Protein AF-A0A956GKQ6-F1 (afdb_monomer_lite)

Radius of gyration: 20.3 Å; chains: 1; bounding box: 58×28×64 Å

Foldseek 3Di:
DDDDDDDPDDPPPPVPDPPQKWKKWWFQFPDDQRAIDMDRQVPDDPVCNVVRVVRRVNTGTDDIAIFGNVCVVVLVVLVVVQRVVCRNPDDGPVVVSCVVNVVGGD

Structure (mmCIF, N/CA/C/O backbone):
data_AF-A0A956GKQ6-F1
#
_entry.id   AF-A0A956GKQ6-F1
#
loop_
_atom_site.group_PDB
_atom_site.id
_atom_site.type_symbol
_atom_site.label_atom_id
_atom_site.label_alt_id
_atom_site.label_comp_id
_atom_site.label_asym_id
_atom_site.label_entity_id
_atom_site.label_seq_id
_atom_site.pdbx_PDB_ins_code
_atom_site.Cartn_x
_atom_site.Cartn_y
_atom_site.Cartn_z
_atom_site.occupancy
_atom_site.B_iso_or_equiv
_atom_site.auth_seq_id
_atom_site.auth_comp_id
_atom_site.auth_asym_id
_atom_site.auth_atom_id
_atom_site.pdbx_PDB_model_num
ATOM 1 N N . MET A 1 1 ? -42.273 4.518 48.006 1.00 42.09 1 MET A N 1
ATOM 2 C CA . MET A 1 1 ? -41.106 3.612 48.033 1.00 42.09 1 MET A CA 1
ATOM 3 C C . MET A 1 1 ? -40.439 3.670 46.673 1.00 42.09 1 MET A C 1
ATOM 5 O O . MET A 1 1 ? -41.138 3.733 45.672 1.00 42.09 1 MET A O 1
ATOM 9 N N . ALA A 1 2 ? -39.115 3.784 46.691 1.00 41.06 2 ALA A N 1
ATOM 10 C CA . ALA A 1 2 ? -38.229 3.982 45.551 1.00 41.06 2 ALA A CA 1
A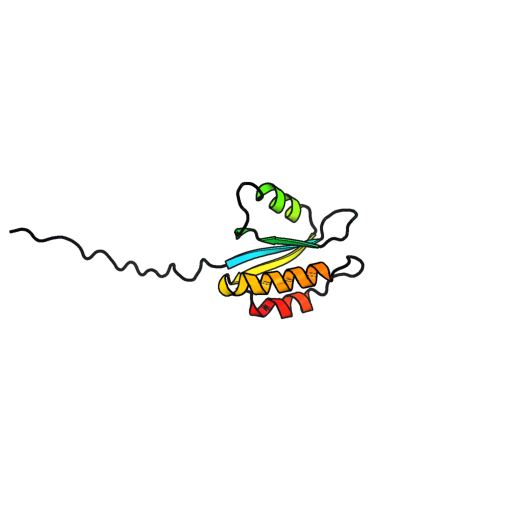TOM 11 C C . AL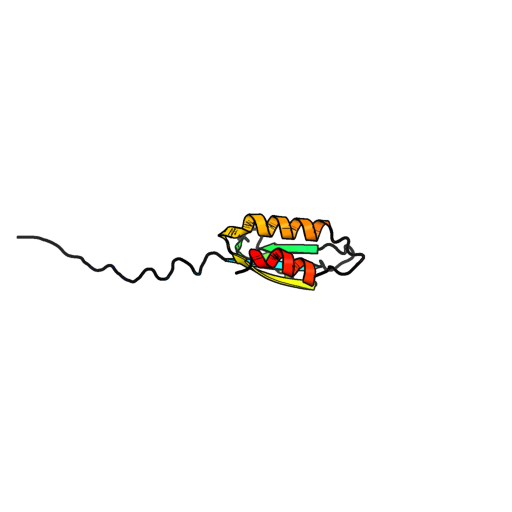A A 1 2 ? -38.119 2.739 44.650 1.00 41.06 2 ALA A C 1
ATOM 13 O O . ALA A 1 2 ? -38.361 1.628 45.112 1.00 41.06 2 ALA A O 1
ATOM 14 N N . GLY A 1 3 ? -37.672 2.940 43.407 1.00 36.47 3 GLY A N 1
ATOM 15 C CA . GLY A 1 3 ? -37.246 1.870 42.497 1.00 36.47 3 GLY A CA 1
ATOM 16 C C . GLY A 1 3 ? -37.635 2.173 41.051 1.00 36.47 3 GLY A C 1
ATOM 17 O O . GLY A 1 3 ? -38.678 1.730 40.601 1.00 36.47 3 GLY A O 1
ATOM 18 N N . ALA A 1 4 ? -36.978 3.117 40.383 1.00 42.78 4 ALA A N 1
ATOM 19 C CA . ALA A 1 4 ? -35.707 2.943 39.671 1.00 42.78 4 ALA A CA 1
ATOM 20 C C . ALA A 1 4 ? -35.937 2.784 38.159 1.00 42.78 4 ALA A C 1
ATOM 22 O O . ALA A 1 4 ? -36.659 1.916 37.679 1.00 42.78 4 ALA A O 1
ATOM 23 N N . HIS A 1 5 ? -35.305 3.712 37.453 1.00 48.62 5 HIS A N 1
ATOM 24 C CA . HIS A 1 5 ? -35.219 3.863 36.017 1.00 48.62 5 HIS A CA 1
ATOM 25 C C . HIS A 1 5 ? -34.637 2.631 35.305 1.00 48.62 5 HIS A C 1
ATOM 27 O O . HIS A 1 5 ? -33.969 1.790 35.904 1.00 48.62 5 HIS A O 1
ATOM 33 N N . THR A 1 6 ? -34.781 2.679 33.978 1.00 47.25 6 THR A N 1
ATOM 34 C CA . THR A 1 6 ? -33.829 2.155 32.988 1.00 47.25 6 THR A CA 1
ATOM 35 C C . THR A 1 6 ? -34.168 0.791 32.402 1.00 47.25 6 THR A C 1
ATOM 37 O O . THR A 1 6 ? -33.805 -0.245 32.945 1.00 47.25 6 THR A O 1
ATOM 40 N N . LYS A 1 7 ? -34.715 0.821 31.180 1.00 45.28 7 LYS A N 1
ATOM 41 C CA . LYS A 1 7 ? -34.196 0.023 30.055 1.00 45.28 7 LYS A CA 1
ATOM 42 C C . LYS A 1 7 ? -34.218 0.850 28.764 1.00 45.28 7 LYS A C 1
ATOM 44 O O . LYS A 1 7 ? -34.907 0.524 27.808 1.00 45.28 7 LYS A O 1
ATOM 49 N N . LEU A 1 8 ? -33.437 1.930 28.748 1.00 52.28 8 LEU A N 1
ATOM 50 C CA . LEU A 1 8 ? -32.773 2.367 27.521 1.00 52.28 8 LEU A CA 1
ATOM 51 C C . LEU A 1 8 ? -31.533 1.483 27.388 1.00 52.28 8 LEU A C 1
ATOM 53 O O . LEU A 1 8 ? -30.565 1.716 28.098 1.00 52.28 8 LEU A O 1
ATOM 57 N N . ASN A 1 9 ? -31.603 0.422 26.586 1.00 49.34 9 ASN A N 1
ATOM 58 C CA . ASN A 1 9 ? -30.473 -0.014 25.765 1.00 49.34 9 ASN A CA 1
ATOM 59 C C . ASN A 1 9 ? -30.903 -1.176 24.876 1.00 49.34 9 ASN A C 1
ATOM 61 O O . ASN A 1 9 ? -31.048 -2.306 25.339 1.00 49.34 9 ASN A O 1
ATOM 65 N N . LYS A 1 10 ? -31.101 -0.861 23.605 1.00 48.25 10 LYS A N 1
ATOM 66 C CA . LYS A 1 10 ? -30.750 -1.673 22.439 1.00 48.25 10 LYS A CA 1
ATOM 67 C C . LYS A 1 10 ? -30.899 -0.721 21.258 1.00 48.25 10 LYS A C 1
ATOM 69 O O . LYS A 1 10 ? -31.837 -0.797 20.482 1.00 48.25 10 LYS A O 1
ATOM 74 N N . LEU A 1 11 ? -30.017 0.277 21.227 1.00 52.88 11 LEU A N 1
ATOM 75 C CA . LEU A 1 11 ? -29.528 0.712 19.932 1.00 52.88 11 LEU A CA 1
ATOM 76 C C . LEU A 1 11 ? -28.656 -0.454 19.498 1.00 52.88 11 LEU A C 1
ATOM 78 O O . LEU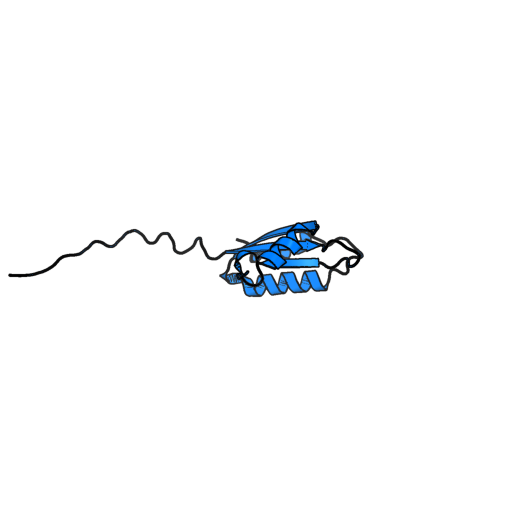 A 1 11 ? -27.651 -0.758 20.144 1.00 52.88 11 LEU A O 1
ATOM 82 N N . ASP A 1 12 ? -29.183 -1.209 18.544 1.00 47.91 12 ASP A N 1
ATOM 83 C CA . ASP A 1 12 ? -28.468 -2.251 17.845 1.00 47.91 12 ASP A CA 1
ATOM 84 C C . ASP A 1 12 ? -27.089 -1.717 17.482 1.00 47.91 12 ASP A C 1
ATOM 86 O O . ASP A 1 12 ? -26.936 -0.770 16.715 1.00 47.91 12 ASP A O 1
ATOM 90 N N . ASN A 1 13 ? -26.078 -2.310 18.108 1.00 51.09 13 ASN A N 1
ATOM 91 C CA . ASN A 1 13 ? -24.680 -2.060 17.821 1.00 51.09 13 ASN A CA 1
ATOM 92 C C . ASN A 1 13 ? -24.344 -2.730 16.480 1.00 51.09 13 ASN A C 1
ATOM 94 O O . ASN A 1 13 ? -23.485 -3.603 16.403 1.00 51.09 13 ASN A O 1
ATOM 98 N N . THR A 1 14 ? -25.035 -2.343 15.408 1.00 47.38 14 THR A N 1
ATOM 99 C CA . THR A 1 14 ? -24.682 -2.666 14.019 1.00 47.38 14 THR A CA 1
ATOM 100 C C . THR A 1 14 ? -23.586 -1.726 13.515 1.00 47.38 14 THR A C 1
ATOM 102 O O . THR A 1 14 ? -23.552 -1.362 12.349 1.00 47.38 14 THR A O 1
ATOM 105 N N . GLU A 1 15 ? -22.679 -1.332 14.407 1.00 50.69 15 GLU A N 1
ATOM 106 C CA . GLU A 1 15 ? -21.496 -0.517 14.127 1.00 50.69 15 GLU A CA 1
ATOM 107 C C . GLU A 1 15 ? -20.224 -1.264 14.582 1.00 50.69 15 GLU A C 1
ATOM 109 O O . GLU A 1 15 ? -19.247 -0.679 15.030 1.00 50.69 15 GLU A O 1
ATO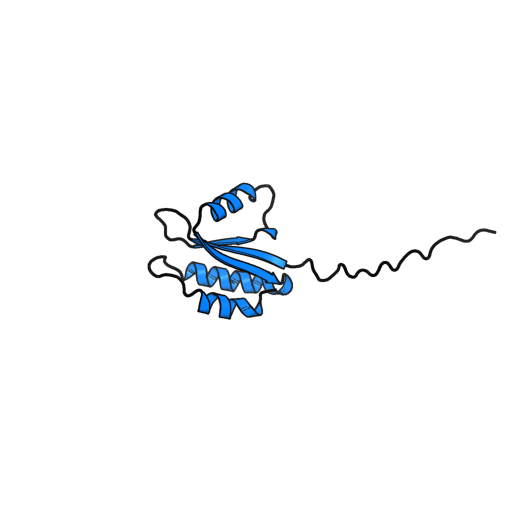M 114 N N . THR A 1 16 ? -20.234 -2.603 14.520 1.00 50.06 16 THR A N 1
ATOM 115 C CA . THR A 1 16 ? -19.093 -3.456 14.927 1.00 50.06 16 THR A CA 1
ATOM 116 C C . THR A 1 16 ? -18.755 -4.529 13.891 1.00 50.06 16 THR A C 1
ATOM 118 O O . THR A 1 16 ? -18.695 -5.714 14.202 1.00 50.06 16 THR A O 1
ATOM 121 N N .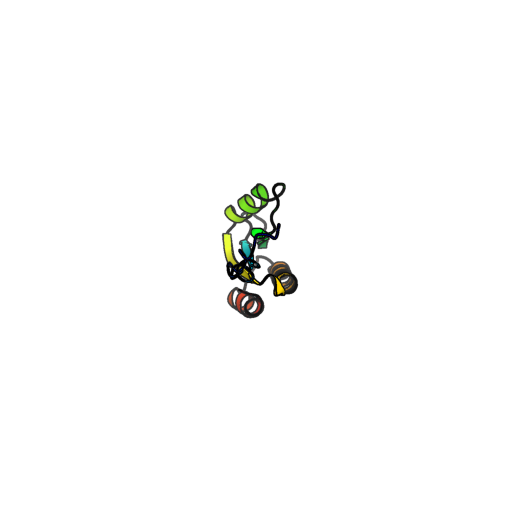 ALA A 1 17 ? -18.521 -4.106 12.646 1.00 49.19 17 ALA A N 1
ATOM 122 C CA . ALA A 1 17 ? -17.835 -4.929 11.636 1.00 49.19 17 ALA A CA 1
ATOM 123 C C . ALA A 1 17 ? -17.202 -4.101 10.498 1.00 49.19 17 ALA A C 1
ATOM 125 O O . ALA A 1 17 ? -16.212 -4.525 9.914 1.00 49.19 17 ALA A O 1
ATOM 126 N N . GLU A 1 18 ? -17.721 -2.903 10.215 1.00 47.31 18 GLU A N 1
ATOM 127 C CA . GLU A 1 18 ? -17.334 -2.089 9.046 1.00 47.31 18 GLU A CA 1
ATOM 128 C C . GLU A 1 18 ? -15.986 -1.339 9.184 1.00 47.31 18 GLU A C 1
ATOM 130 O O . GLU A 1 18 ? -15.457 -0.845 8.194 1.00 47.31 18 GLU A O 1
ATOM 135 N N . SER A 1 19 ? -15.390 -1.247 10.382 1.00 56.25 19 SER A N 1
ATOM 136 C CA . SER A 1 19 ? -14.285 -0.297 10.654 1.00 56.25 19 SER A CA 1
ATOM 137 C C . SER A 1 19 ? -12.869 -0.897 10.692 1.00 56.25 19 SER A C 1
ATOM 139 O O . SER A 1 19 ? -11.918 -0.192 11.031 1.00 56.25 19 SER A O 1
ATOM 141 N N . ALA A 1 20 ? -12.686 -2.175 10.368 1.00 79.81 20 ALA A N 1
ATOM 142 C CA . ALA A 1 20 ? -11.379 -2.825 10.460 1.00 79.81 20 ALA A CA 1
ATOM 143 C C . ALA A 1 20 ? -10.778 -3.045 9.061 1.00 79.81 20 ALA A C 1
ATOM 145 O O . ALA A 1 20 ? -10.569 -4.180 8.636 1.00 79.81 20 ALA A O 1
ATOM 146 N N . LYS A 1 21 ? -10.536 -1.958 8.318 1.00 93.25 21 LYS A N 1
ATOM 147 C CA . LYS A 1 21 ? -9.828 -1.992 7.029 1.00 93.25 21 LYS A CA 1
ATOM 148 C C . LYS A 1 21 ? -8.572 -1.129 7.089 1.00 93.25 21 LYS A C 1
ATOM 150 O O . LYS A 1 21 ? -8.574 -0.065 7.707 1.00 93.25 21 LYS A O 1
ATOM 155 N N . VAL A 1 22 ? -7.513 -1.580 6.427 1.00 95.94 22 VAL A N 1
ATOM 156 C CA . VAL A 1 22 ? -6.279 -0.818 6.239 1.00 95.94 22 VAL A CA 1
ATOM 157 C C . VAL A 1 22 ? -6.237 -0.305 4.807 1.00 95.94 22 VAL A C 1
ATOM 159 O O . VAL A 1 22 ? -6.113 -1.102 3.881 1.00 95.94 22 VAL A O 1
ATOM 162 N N . MET A 1 23 ? -6.349 1.012 4.629 1.00 96.44 23 MET A N 1
ATOM 163 C CA . MET A 1 23 ? -6.196 1.643 3.314 1.00 96.44 23 MET A CA 1
ATOM 164 C C . MET A 1 23 ? -4.713 1.737 2.977 1.00 96.44 23 MET A C 1
ATOM 166 O O . MET A 1 23 ? -3.928 2.218 3.803 1.00 96.44 23 MET A O 1
ATOM 170 N N . PHE A 1 24 ? -4.332 1.303 1.783 1.00 98.25 24 PHE A N 1
ATOM 171 C CA . PHE A 1 24 ? -2.944 1.334 1.347 1.00 98.25 24 PHE A CA 1
ATOM 172 C C . PHE A 1 24 ? -2.816 1.721 -0.121 1.00 98.25 24 PHE A C 1
ATOM 174 O O . PHE A 1 24 ? -3.763 1.605 -0.892 1.00 98.25 24 PHE A O 1
ATOM 181 N N . GLU A 1 25 ? -1.614 2.148 -0.482 1.00 98.38 25 GLU A N 1
ATOM 182 C CA . GLU A 1 25 ? -1.222 2.406 -1.861 1.00 98.38 25 GLU A CA 1
ATOM 183 C C . GLU A 1 25 ? 0.234 2.000 -2.065 1.00 98.38 25 GLU A C 1
ATOM 185 O O . GLU A 1 25 ? 1.109 2.343 -1.264 1.00 98.38 25 GLU A O 1
ATOM 190 N N . VAL A 1 26 ? 0.474 1.268 -3.144 1.00 97.75 26 VAL A N 1
ATOM 191 C CA . VAL A 1 26 ? 1.777 0.942 -3.704 1.00 97.75 26 VAL A CA 1
ATOM 192 C C . VAL A 1 26 ? 2.063 1.905 -4.846 1.00 97.75 26 VAL A C 1
ATOM 194 O O . VAL A 1 26 ? 1.254 2.067 -5.759 1.00 97.75 26 VAL A O 1
ATOM 197 N N . TYR A 1 27 ? 3.237 2.521 -4.801 1.00 96.06 27 TYR A N 1
ATOM 198 C CA . TYR A 1 27 ? 3.648 3.539 -5.754 1.00 96.06 27 TYR A CA 1
ATOM 199 C C . TYR A 1 27 ? 5.133 3.403 -6.107 1.00 96.06 27 TYR A C 1
ATOM 201 O O . TYR A 1 27 ? 5.953 2.946 -5.298 1.00 96.06 27 TYR A O 1
ATOM 209 N N . ARG A 1 28 ? 5.493 3.821 -7.320 1.00 93.88 28 ARG A N 1
ATOM 210 C CA . ARG A 1 28 ? 6.881 4.010 -7.753 1.00 93.88 28 ARG A CA 1
ATOM 211 C C . ARG A 1 28 ? 7.344 5.403 -7.324 1.00 93.88 28 ARG A C 1
ATOM 213 O O . ARG A 1 28 ? 6.650 6.398 -7.531 1.00 93.88 28 ARG A O 1
ATOM 220 N N . VAL A 1 29 ? 8.506 5.485 -6.682 1.00 92.50 29 VAL A N 1
ATOM 221 C CA . VAL A 1 29 ? 9.082 6.762 -6.236 1.00 92.50 29 VAL A CA 1
ATOM 222 C C . VAL A 1 29 ? 9.522 7.576 -7.452 1.00 92.50 29 VAL A C 1
ATOM 224 O O . VAL A 1 29 ? 10.171 7.049 -8.348 1.00 92.50 29 VAL A O 1
ATOM 227 N N . SER A 1 30 ? 9.215 8.873 -7.475 1.00 84.94 30 SER A N 1
ATOM 228 C CA . SER A 1 30 ? 9.727 9.771 -8.511 1.00 84.94 30 SER A CA 1
ATOM 229 C C . SER A 1 30 ? 11.206 10.100 -8.280 1.00 84.94 30 SER A C 1
ATOM 231 O O . SER A 1 30 ? 11.612 10.499 -7.186 1.00 84.94 30 SER A O 1
ATOM 233 N N . GLY A 1 31 ? 12.034 9.943 -9.315 1.00 78.88 31 GLY A N 1
ATOM 234 C CA . GLY A 1 31 ? 13.462 10.265 -9.266 1.00 78.88 31 GLY A CA 1
ATOM 235 C C . GLY A 1 31 ? 14.340 9.234 -9.972 1.00 78.88 31 GLY A C 1
ATOM 236 O O . GLY A 1 31 ? 13.869 8.474 -10.803 1.00 78.88 31 GLY A O 1
ATOM 237 N N . HIS A 1 32 ? 15.636 9.243 -9.651 1.00 59.78 32 HIS A N 1
ATOM 238 C CA . HIS A 1 32 ? 16.644 8.371 -10.273 1.00 59.78 32 HIS A CA 1
ATOM 239 C C . HIS A 1 32 ? 16.697 6.943 -9.709 1.00 59.78 32 HIS A C 1
ATOM 241 O O . HIS A 1 32 ? 17.368 6.097 -10.291 1.00 59.78 32 HIS A O 1
ATOM 247 N N . ASP A 1 33 ? 16.032 6.689 -8.583 1.00 68.44 33 ASP A N 1
ATOM 248 C CA . ASP A 1 33 ? 15.927 5.355 -8.007 1.00 68.44 33 ASP A CA 1
ATOM 249 C C . ASP A 1 33 ? 14.528 4.817 -8.317 1.00 68.44 33 ASP A C 1
ATOM 251 O O . ASP A 1 33 ? 13.563 5.282 -7.708 1.00 68.44 33 ASP A O 1
ATOM 255 N N . ASP A 1 34 ? 14.424 3.820 -9.199 1.00 71.12 34 ASP A N 1
ATOM 256 C CA . ASP A 1 34 ? 13.184 3.095 -9.542 1.00 71.12 34 ASP A CA 1
ATOM 257 C C . ASP A 1 34 ? 12.707 2.189 -8.387 1.00 71.12 34 ASP A C 1
ATOM 259 O O . ASP A 1 34 ? 12.424 1.000 -8.539 1.00 71.12 34 ASP A O 1
ATOM 263 N N . ARG A 1 35 ? 12.673 2.747 -7.177 1.00 87.81 35 ARG A N 1
ATOM 264 C CA . ARG A 1 35 ? 12.245 2.066 -5.962 1.00 87.81 35 ARG A CA 1
ATOM 265 C C . ARG A 1 35 ? 10.733 2.120 -5.846 1.00 87.81 35 ARG A C 1
ATOM 267 O O . ARG A 1 35 ? 10.110 3.161 -6.047 1.00 87.81 35 ARG A O 1
ATOM 274 N N . TYR A 1 36 ? 10.167 1.011 -5.403 1.00 94.38 36 TYR A N 1
ATOM 275 C CA . TYR A 1 36 ? 8.750 0.890 -5.105 1.00 94.38 36 TYR A CA 1
ATOM 276 C C . TYR A 1 36 ? 8.524 0.990 -3.601 1.00 94.38 36 TYR A C 1
ATOM 278 O O . TYR A 1 36 ? 9.339 0.531 -2.794 1.00 94.38 36 TYR A O 1
ATOM 286 N N . ARG A 1 37 ? 7.431 1.633 -3.205 1.00 95.38 37 ARG A N 1
ATOM 287 C CA . ARG A 1 37 ? 7.074 1.850 -1.802 1.00 95.38 37 ARG A CA 1
ATOM 288 C C . ARG A 1 37 ? 5.591 1.605 -1.595 1.00 95.38 37 ARG A C 1
ATOM 290 O O . ARG A 1 37 ? 4.805 1.648 -2.531 1.00 95.38 37 ARG A O 1
ATOM 297 N N . VAL A 1 38 ? 5.228 1.372 -0.339 1.00 97.62 38 VAL A N 1
ATOM 298 C CA . VAL A 1 38 ? 3.841 1.290 0.113 1.00 97.62 38 VAL A CA 1
ATOM 299 C C . VAL A 1 38 ? 3.607 2.288 1.240 1.00 97.62 38 VAL A C 1
ATOM 301 O O . VAL A 1 38 ? 4.450 2.439 2.130 1.00 97.62 38 VAL A O 1
ATOM 304 N N . VAL A 1 39 ? 2.455 2.949 1.215 1.00 97.69 39 VAL A N 1
ATOM 305 C CA . VAL A 1 39 ? 1.922 3.740 2.326 1.00 97.69 39 VAL A CA 1
ATOM 306 C C . VAL A 1 39 ? 0.670 3.057 2.871 1.00 97.69 39 VAL A C 1
ATOM 308 O O . VAL A 1 39 ? -0.194 2.641 2.109 1.00 97.69 39 VAL A O 1
ATOM 311 N N . TYR A 1 40 ? 0.568 2.931 4.197 1.00 97.56 40 TYR A N 1
ATOM 312 C CA . TYR A 1 40 ? -0.617 2.411 4.889 1.00 97.56 40 TYR A CA 1
ATOM 313 C C . TYR A 1 40 ? -1.326 3.574 5.582 1.00 97.56 40 TYR A C 1
ATOM 315 O O . TYR A 1 40 ? -1.034 3.902 6.733 1.00 97.56 40 TYR A O 1
ATOM 323 N N . TYR A 1 41 ? -2.217 4.248 4.859 1.00 95.94 41 TYR A N 1
ATOM 324 C CA . TYR A 1 41 ? -2.796 5.535 5.246 1.00 95.94 41 TYR A CA 1
ATOM 325 C C . TYR A 1 41 ? -3.483 5.523 6.614 1.00 95.94 41 TYR A C 1
ATOM 327 O O . TYR A 1 41 ? -3.316 6.457 7.399 1.00 95.94 41 TYR A O 1
ATOM 335 N N . THR A 1 42 ? -4.230 4.463 6.923 1.00 94.19 42 THR A N 1
ATOM 336 C CA . THR A 1 42 ? -4.954 4.323 8.199 1.00 94.19 42 THR A CA 1
ATOM 337 C C . THR A 1 42 ? -4.044 3.977 9.378 1.00 94.19 42 THR A C 1
ATOM 339 O O . THR A 1 42 ? -4.498 3.982 10.518 1.00 94.19 42 THR A O 1
ATOM 342 N N . GLU A 1 43 ? -2.766 3.683 9.131 1.00 94.62 43 GLU A N 1
ATOM 343 C CA . GLU A 1 43 ? -1.765 3.385 10.163 1.00 94.62 43 GLU A CA 1
ATOM 344 C C . GLU A 1 43 ? -0.744 4.519 10.348 1.00 94.62 43 GLU A C 1
ATOM 346 O O . GLU A 1 43 ? 0.175 4.414 11.167 1.00 94.62 43 GLU A O 1
ATOM 351 N N . LEU A 1 44 ? -0.901 5.623 9.614 1.00 95.12 44 LEU A N 1
ATOM 352 C CA . LEU A 1 44 ? -0.104 6.827 9.816 1.00 95.12 44 LEU A CA 1
ATOM 353 C C . LEU A 1 44 ? -0.483 7.513 11.134 1.00 95.12 44 LEU A C 1
ATOM 355 O O . LEU A 1 44 ? -1.647 7.570 11.529 1.00 95.12 44 LEU A O 1
ATOM 359 N N . ASN A 1 45 ? 0.514 8.092 11.795 1.00 95.19 45 ASN A N 1
ATOM 360 C CA . ASN A 1 45 ? 0.345 8.938 12.972 1.00 95.19 45 ASN A CA 1
ATOM 361 C C . ASN A 1 45 ? 0.744 10.383 12.648 1.00 95.19 45 ASN A C 1
ATOM 363 O O . ASN A 1 45 ? 1.376 10.656 11.632 1.00 95.19 45 ASN A O 1
ATOM 367 N N . GLU A 1 46 ? 0.416 11.325 13.530 1.00 95.00 46 GLU A N 1
ATOM 368 C CA . GLU A 1 46 ? 0.668 12.760 13.309 1.00 95.00 46 GLU A CA 1
ATOM 369 C C . GLU A 1 46 ? 2.123 13.085 12.940 1.00 95.00 46 GLU A C 1
ATOM 371 O O . GLU A 1 46 ? 2.372 14.008 12.173 1.00 95.00 46 GLU A O 1
ATOM 376 N N . LYS A 1 47 ? 3.093 12.303 13.429 1.00 95.69 47 LYS A N 1
ATOM 377 C CA . LYS A 1 47 ? 4.518 12.566 13.193 1.00 95.69 47 LYS A CA 1
ATOM 378 C C . LYS A 1 47 ? 4.980 12.192 11.788 1.00 95.69 47 LYS A C 1
ATOM 380 O O . LYS A 1 47 ? 5.979 12.736 11.328 1.00 95.69 47 LYS A O 1
ATOM 385 N N . ASN A 1 48 ? 4.330 11.224 11.139 1.00 94.38 48 ASN A N 1
ATOM 386 C CA . ASN A 1 48 ? 4.741 10.735 9.819 1.00 94.38 48 ASN A CA 1
ATOM 387 C C . ASN A 1 48 ? 3.715 11.009 8.715 1.00 94.38 48 ASN A C 1
ATOM 389 O O . ASN A 1 48 ? 4.082 10.953 7.544 1.00 94.38 48 ASN A O 1
ATOM 393 N N . LYS A 1 49 ? 2.471 11.348 9.067 1.00 94.56 49 LYS A N 1
ATOM 394 C CA . LYS A 1 49 ? 1.351 11.449 8.131 1.00 94.56 49 LYS A CA 1
ATOM 395 C C . LYS A 1 49 ? 1.631 12.371 6.950 1.00 94.56 49 LYS A C 1
ATOM 397 O O . LYS A 1 49 ? 1.559 11.923 5.812 1.00 94.56 49 LYS A O 1
ATOM 402 N N . GLU A 1 50 ? 1.992 13.626 7.206 1.00 96.56 50 GLU A N 1
ATOM 403 C CA . GLU A 1 50 ? 2.244 14.600 6.134 1.00 96.56 50 GLU A CA 1
ATOM 404 C C . GLU A 1 50 ? 3.378 14.156 5.208 1.00 96.56 50 GLU A C 1
ATOM 406 O O . GLU A 1 50 ? 3.265 14.262 3.987 1.00 96.56 50 GLU A O 1
ATOM 411 N N . ARG A 1 51 ? 4.452 13.606 5.785 1.00 95.69 51 ARG A N 1
ATOM 412 C CA . ARG A 1 51 ? 5.617 13.139 5.031 1.00 95.69 51 ARG A CA 1
ATOM 413 C C . ARG A 1 51 ? 5.269 11.964 4.123 1.00 95.69 51 ARG A C 1
ATOM 415 O O . ARG A 1 51 ? 5.648 11.981 2.957 1.00 95.69 51 ARG A O 1
ATOM 422 N N . GLU A 1 52 ? 4.586 10.948 4.646 1.00 96.00 52 GLU A N 1
ATOM 423 C CA . GLU A 1 52 ? 4.248 9.755 3.860 1.00 96.00 52 GLU A CA 1
ATOM 424 C C . GLU A 1 52 ? 3.197 10.062 2.787 1.00 96.00 52 GLU A C 1
ATOM 426 O O . GLU A 1 52 ? 3.350 9.605 1.659 1.00 96.00 52 GLU A O 1
ATOM 431 N N . ILE A 1 53 ? 2.195 10.899 3.089 1.00 95.19 53 ILE A N 1
ATOM 432 C CA . ILE A 1 53 ? 1.208 11.341 2.088 1.00 95.19 53 ILE A CA 1
ATOM 433 C C . ILE A 1 53 ? 1.901 12.124 0.971 1.00 95.19 53 ILE A C 1
ATOM 435 O O . ILE A 1 53 ? 1.696 11.829 -0.202 1.00 95.19 53 ILE A O 1
ATOM 439 N N . SER A 1 54 ? 2.764 13.082 1.320 1.00 95.12 54 SER A N 1
ATOM 440 C CA . SER A 1 54 ? 3.494 13.869 0.318 1.00 95.12 54 SER A CA 1
ATOM 441 C C . SER A 1 54 ? 4.390 12.987 -0.555 1.00 95.12 54 SER A C 1
ATOM 443 O O . SER A 1 54 ? 4.503 13.221 -1.754 1.00 95.12 54 SER A O 1
ATOM 445 N N . ALA A 1 55 ? 5.013 11.958 0.031 1.00 93.19 55 ALA A N 1
ATOM 446 C CA . ALA A 1 55 ? 5.848 11.015 -0.705 1.00 93.19 55 ALA A CA 1
ATOM 447 C C . ALA A 1 55 ? 5.041 10.141 -1.677 1.00 93.19 55 ALA A C 1
ATOM 449 O O . ALA A 1 55 ? 5.525 9.894 -2.778 1.00 93.19 55 ALA A O 1
ATOM 450 N N . ALA A 1 56 ? 3.845 9.691 -1.285 1.00 94.69 56 ALA A N 1
ATOM 451 C CA . ALA A 1 56 ? 2.950 8.932 -2.157 1.00 94.69 56 ALA A CA 1
ATOM 452 C C . ALA A 1 56 ? 2.417 9.805 -3.303 1.00 94.69 56 ALA A C 1
ATOM 454 O O . ALA A 1 56 ? 2.535 9.432 -4.463 1.00 94.69 56 ALA A O 1
ATOM 455 N N . MET A 1 57 ? 1.963 11.027 -2.997 1.00 94.38 57 MET A N 1
ATOM 456 C CA . MET A 1 57 ? 1.470 11.985 -3.998 1.00 94.38 57 MET A CA 1
ATOM 457 C C . MET A 1 57 ? 2.523 12.409 -5.029 1.00 94.38 57 MET A C 1
ATOM 459 O O . MET A 1 57 ? 2.173 12.797 -6.140 1.00 94.38 57 MET A O 1
ATOM 463 N N . ALA A 1 58 ? 3.803 12.405 -4.653 1.00 94.31 58 ALA A N 1
ATOM 464 C CA . ALA A 1 58 ? 4.896 12.714 -5.568 1.00 94.31 58 ALA A CA 1
ATOM 465 C C . ALA A 1 58 ? 5.277 11.525 -6.467 1.00 94.31 58 ALA A C 1
ATOM 467 O O . ALA A 1 58 ? 6.018 11.721 -7.430 1.00 94.31 58 ALA A O 1
ATOM 468 N N . GLY A 1 59 ? 4.853 10.308 -6.120 1.00 93.31 59 GLY A N 1
ATOM 469 C CA . GLY A 1 59 ? 5.139 9.089 -6.865 1.00 93.31 59 GLY A CA 1
ATOM 470 C C . GLY A 1 59 ? 4.127 8.797 -7.971 1.00 93.31 59 GLY A C 1
ATOM 471 O O . GLY A 1 59 ? 3.125 9.489 -8.136 1.00 93.31 59 GLY A O 1
ATOM 472 N N . GLU A 1 60 ? 4.406 7.743 -8.729 1.00 94.00 60 GLU A N 1
ATOM 473 C CA . GLU A 1 60 ? 3.466 7.148 -9.677 1.00 94.00 60 GLU A CA 1
ATOM 474 C C . GLU A 1 60 ? 2.687 6.037 -8.968 1.00 94.00 60 GLU A C 1
ATOM 476 O O . GLU A 1 60 ? 3.277 5.062 -8.499 1.00 94.00 60 GLU A O 1
ATOM 481 N N . SER A 1 61 ? 1.368 6.195 -8.870 1.00 95.00 61 SER A N 1
ATOM 482 C CA . SER A 1 61 ? 0.486 5.195 -8.266 1.00 95.00 61 SER A CA 1
ATOM 483 C C . SER A 1 61 ? 0.408 3.944 -9.140 1.00 95.00 61 SER A C 1
ATOM 485 O O . SER A 1 61 ? 0.244 4.053 -10.356 1.00 95.00 61 SER A O 1
ATOM 487 N N . LEU A 1 62 ? 0.533 2.764 -8.529 1.00 95.69 62 LEU A N 1
ATOM 488 C CA . LEU A 1 62 ? 0.515 1.478 -9.237 1.00 95.69 62 LEU A CA 1
ATOM 489 C C . LEU A 1 62 ? -0.657 0.598 -8.815 1.00 95.69 62 LEU A C 1
ATOM 491 O O . LEU A 1 62 ? -1.288 -0.033 -9.657 1.00 95.69 62 LEU A O 1
ATOM 495 N N . PHE A 1 63 ? -0.914 0.517 -7.510 1.00 97.69 63 PHE A N 1
ATOM 496 C CA . PHE A 1 63 ? -1.977 -0.313 -6.958 1.00 97.69 63 PHE A CA 1
ATOM 497 C C . PHE A 1 63 ? -2.427 0.242 -5.613 1.00 97.69 63 PHE A C 1
ATOM 499 O O . PHE A 1 63 ? -1.605 0.431 -4.717 1.00 97.69 63 PHE A O 1
ATOM 506 N N . ASP A 1 64 ? -3.723 0.431 -5.426 1.00 97.69 64 ASP A N 1
ATOM 507 C CA . ASP A 1 64 ? -4.316 0.843 -4.161 1.00 97.69 64 ASP A CA 1
ATOM 508 C C . ASP A 1 64 ? -5.471 -0.075 -3.761 1.00 97.69 64 ASP A C 1
ATOM 510 O O . ASP A 1 64 ? -5.998 -0.854 -4.556 1.00 97.69 64 ASP A O 1
ATOM 514 N N . GLY A 1 65 ? -5.843 -0.024 -2.487 1.00 96.88 65 GLY A N 1
ATOM 515 C CA . GLY A 1 65 ? -6.996 -0.770 -2.017 1.00 96.88 65 GLY A CA 1
ATOM 516 C C . GLY A 1 65 ? -7.134 -0.811 -0.507 1.00 96.88 65 GLY A C 1
ATOM 517 O O . GLY A 1 65 ? -6.525 -0.044 0.246 1.00 96.88 65 GLY A O 1
ATOM 518 N N . PHE A 1 66 ? -7.960 -1.754 -0.062 1.00 97.06 66 PHE A N 1
ATOM 519 C CA . PHE A 1 66 ? -8.258 -1.977 1.343 1.00 97.06 66 PHE A CA 1
ATOM 520 C C . PHE A 1 66 ? -7.920 -3.408 1.732 1.00 97.06 66 PHE A C 1
ATOM 522 O O . PHE A 1 66 ? -8.392 -4.358 1.117 1.00 97.06 66 PHE A O 1
ATOM 529 N N . ILE A 1 67 ? -7.132 -3.556 2.791 1.00 96.69 67 ILE A N 1
ATOM 530 C CA . ILE A 1 67 ? -6.816 -4.848 3.398 1.00 96.69 67 ILE A CA 1
ATOM 531 C C . ILE A 1 67 ? -7.748 -5.065 4.587 1.00 96.69 67 ILE A C 1
ATOM 533 O O . ILE A 1 67 ? -7.921 -4.164 5.412 1.00 96.69 67 ILE A O 1
ATOM 537 N N . ALA A 1 68 ? -8.307 -6.264 4.728 1.00 93.31 68 ALA A N 1
ATOM 538 C CA . ALA A 1 68 ? -9.035 -6.634 5.937 1.00 93.31 68 ALA A CA 1
ATOM 539 C C . ALA A 1 68 ? -8.075 -6.636 7.139 1.00 93.31 68 ALA A C 1
ATOM 541 O O . ALA A 1 68 ? -7.034 -7.293 7.103 1.00 93.31 68 ALA A O 1
ATOM 542 N N . ASP A 1 69 ? -8.411 -5.954 8.239 1.00 91.19 69 ASP A N 1
ATOM 543 C CA . ASP A 1 69 ? -7.520 -5.838 9.410 1.00 91.19 69 ASP A CA 1
ATOM 544 C C . ASP A 1 69 ? -7.117 -7.210 9.975 1.00 91.19 69 ASP A C 1
ATOM 546 O O . ASP A 1 69 ? -5.975 -7.390 10.401 1.00 91.19 69 ASP A O 1
ATOM 550 N N . ALA A 1 70 ? -8.017 -8.200 9.884 1.00 91.88 70 ALA A N 1
ATOM 551 C CA . ALA A 1 70 ? -7.768 -9.593 10.265 1.00 91.88 70 ALA A CA 1
ATOM 552 C C . ALA A 1 70 ? -6.579 -10.226 9.517 1.00 91.88 70 ALA A C 1
ATOM 554 O O . ALA A 1 70 ? -5.901 -11.094 10.063 1.00 91.88 70 ALA A O 1
ATOM 555 N N . HIS A 1 71 ? -6.301 -9.760 8.300 1.00 93.69 71 HIS A N 1
ATOM 556 C CA . HIS A 1 71 ? -5.269 -10.279 7.407 1.00 93.69 71 HIS A CA 1
ATOM 557 C C . HIS A 1 71 ? -4.103 -9.308 7.189 1.00 93.69 71 HIS A C 1
ATOM 559 O O . HIS A 1 71 ? -3.177 -9.609 6.434 1.00 93.69 71 HIS A O 1
ATOM 565 N N . LYS A 1 72 ? -4.084 -8.156 7.875 1.00 94.88 72 LYS A N 1
ATOM 566 C CA . LYS A 1 72 ? -3.097 -7.094 7.616 1.00 94.88 72 LYS A CA 1
ATOM 567 C C . LYS A 1 72 ? -1.646 -7.535 7.739 1.00 94.88 72 LYS A C 1
ATOM 569 O O . LYS A 1 72 ? -0.793 -7.020 7.029 1.00 94.88 72 LYS A O 1
ATOM 574 N N . LYS A 1 73 ? -1.342 -8.462 8.651 1.00 96.81 73 LYS A N 1
ATOM 575 C CA . LYS A 1 73 ? 0.030 -8.949 8.839 1.00 96.81 73 LYS A CA 1
ATOM 576 C C . LYS A 1 73 ? 0.492 -9.758 7.629 1.00 96.81 73 LYS A C 1
ATOM 578 O O . LYS A 1 73 ? 1.576 -9.492 7.123 1.00 96.81 73 LYS A O 1
ATOM 583 N N . ASP A 1 74 ? -0.345 -10.672 7.152 1.00 97.56 74 ASP A N 1
ATOM 584 C CA . ASP A 1 74 ? -0.023 -11.542 6.019 1.00 97.56 74 ASP A CA 1
ATOM 585 C C . ASP A 1 74 ? 0.023 -10.741 4.712 1.00 97.56 74 ASP A C 1
ATOM 587 O O . ASP A 1 74 ? 0.986 -10.849 3.954 1.00 97.56 74 ASP A O 1
ATOM 591 N N . ALA A 1 75 ? -0.938 -9.833 4.512 1.00 97.81 75 ALA A N 1
ATOM 592 C CA . ALA A 1 75 ? -0.949 -8.920 3.370 1.00 97.81 75 ALA A CA 1
ATOM 593 C C . ALA A 1 75 ? 0.333 -8.078 3.293 1.00 97.81 75 ALA A C 1
ATOM 595 O O . ALA A 1 75 ? 0.962 -7.996 2.243 1.00 97.81 75 ALA A O 1
ATOM 596 N N . LYS A 1 76 ? 0.777 -7.501 4.419 1.00 98.12 76 LYS A N 1
ATOM 597 C CA . LYS A 1 76 ? 2.018 -6.711 4.482 1.00 98.12 76 LYS A CA 1
ATOM 598 C C . LYS A 1 76 ? 3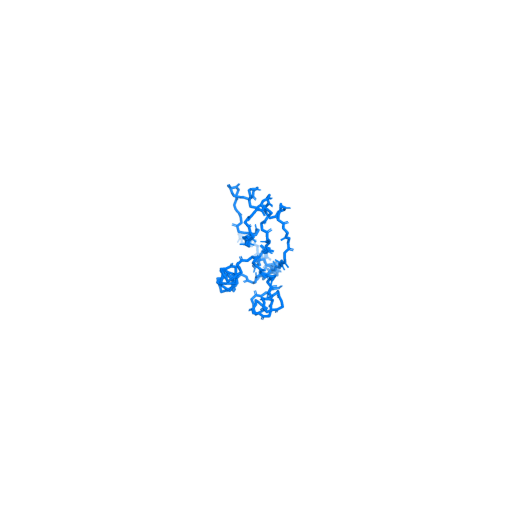.260 -7.517 4.115 1.00 98.12 76 LYS A C 1
ATOM 600 O O . LYS A 1 76 ? 4.168 -6.959 3.507 1.00 98.12 76 LYS A O 1
ATOM 605 N N . VAL A 1 77 ? 3.308 -8.800 4.480 1.00 98.19 77 VAL A N 1
ATOM 606 C CA . VAL A 1 77 ? 4.409 -9.700 4.101 1.00 98.19 77 VAL A CA 1
ATOM 607 C C . VAL A 1 77 ? 4.407 -9.940 2.594 1.00 98.19 77 VAL A C 1
ATOM 609 O O . VAL A 1 77 ? 5.462 -9.844 1.971 1.00 98.19 77 VAL A O 1
ATOM 612 N N . VAL A 1 78 ? 3.238 -10.199 2.001 1.00 97.94 78 VAL A N 1
ATOM 613 C CA . VAL A 1 78 ? 3.104 -10.355 0.544 1.00 97.94 78 VAL A CA 1
ATOM 614 C C . VAL A 1 78 ? 3.535 -9.079 -0.174 1.00 97.94 78 VAL A C 1
ATOM 616 O O . VAL A 1 78 ? 4.388 -9.148 -1.057 1.00 97.94 78 VAL A O 1
ATOM 619 N N . ILE A 1 79 ? 3.033 -7.916 0.256 1.00 98.00 79 ILE A N 1
ATOM 620 C CA . ILE A 1 79 ? 3.405 -6.620 -0.323 1.00 98.00 79 ILE A CA 1
ATOM 621 C C . ILE A 1 79 ? 4.917 -6.413 -0.237 1.00 98.00 79 ILE A C 1
ATOM 623 O O . ILE A 1 79 ? 5.554 -6.183 -1.260 1.00 98.00 79 ILE A O 1
ATOM 627 N N . ALA A 1 80 ? 5.508 -6.545 0.954 1.00 96.94 80 ALA A N 1
ATOM 628 C CA . ALA A 1 80 ? 6.942 -6.340 1.150 1.00 96.94 80 ALA A CA 1
ATOM 629 C C . ALA A 1 80 ? 7.787 -7.242 0.240 1.00 96.94 80 ALA A C 1
ATOM 631 O O . ALA A 1 80 ? 8.708 -6.758 -0.410 1.00 96.94 80 ALA A O 1
ATOM 632 N N . ARG A 1 81 ? 7.425 -8.525 0.127 1.00 96.56 81 ARG A N 1
ATOM 633 C CA . ARG A 1 81 ? 8.141 -9.491 -0.714 1.00 96.56 81 ARG A CA 1
ATOM 634 C C . ARG A 1 81 ? 8.106 -9.117 -2.200 1.00 96.56 81 ARG A C 1
ATOM 636 O O . ARG A 1 81 ? 9.100 -9.308 -2.894 1.00 96.56 81 ARG A O 1
ATOM 643 N N . HIS A 1 82 ? 6.980 -8.601 -2.694 1.00 96.44 82 HIS A N 1
ATOM 644 C CA . HIS A 1 82 ? 6.877 -8.109 -4.074 1.00 96.44 82 HIS A CA 1
ATOM 645 C C . HIS A 1 82 ? 7.707 -6.843 -4.286 1.00 96.44 82 HIS A C 1
ATOM 647 O O . HIS A 1 82 ? 8.487 -6.794 -5.231 1.00 96.44 82 HIS A O 1
ATOM 653 N N . LEU A 1 83 ? 7.632 -5.870 -3.370 1.00 94.62 83 LEU A N 1
ATOM 654 C CA . LEU A 1 83 ? 8.443 -4.647 -3.457 1.00 94.62 83 LEU A CA 1
ATOM 655 C C . LEU A 1 83 ? 9.951 -4.937 -3.427 1.00 94.62 83 LEU A C 1
ATOM 657 O O . LEU A 1 83 ? 10.711 -4.263 -4.112 1.00 94.62 83 LEU A O 1
ATOM 661 N N . GLU A 1 84 ? 10.388 -5.932 -2.650 1.00 92.94 84 GLU A N 1
ATOM 662 C CA . GLU A 1 84 ? 11.785 -6.387 -2.612 1.00 92.94 84 GLU A CA 1
ATOM 663 C C . GLU A 1 84 ? 12.230 -7.051 -3.924 1.00 92.94 84 GLU A C 1
ATOM 665 O O . GLU A 1 84 ? 13.402 -6.963 -4.290 1.00 92.94 84 GLU A O 1
ATOM 670 N N . ALA A 1 85 ? 11.312 -7.721 -4.626 1.00 92.44 85 ALA A N 1
ATOM 671 C CA . ALA A 1 85 ? 11.591 -8.386 -5.895 1.00 92.44 85 ALA A CA 1
ATOM 672 C C . ALA A 1 85 ? 11.597 -7.421 -7.090 1.00 92.44 85 ALA A C 1
ATOM 674 O O . ALA A 1 85 ? 12.238 -7.705 -8.104 1.00 92.44 85 ALA A O 1
ATOM 675 N N . TRP A 1 86 ? 10.886 -6.297 -6.996 1.00 92.44 86 TRP A N 1
ATOM 676 C CA . TRP A 1 86 ? 10.826 -5.306 -8.062 1.00 92.44 86 TRP A CA 1
ATOM 677 C C . TRP A 1 86 ? 12.098 -4.453 -8.078 1.00 92.44 86 TRP A C 1
ATOM 679 O O . TRP A 1 86 ? 12.331 -3.608 -7.217 1.00 92.44 86 TRP A O 1
ATOM 689 N N . ASP A 1 87 ? 12.931 -4.674 -9.093 1.00 83.88 87 ASP A N 1
ATOM 690 C CA . ASP A 1 87 ? 14.249 -4.044 -9.223 1.00 83.88 87 ASP A CA 1
ATOM 691 C C . ASP A 1 87 ? 14.253 -2.744 -10.044 1.00 83.88 87 ASP A C 1
ATOM 693 O O . ASP A 1 87 ? 15.308 -2.135 -10.223 1.00 83.88 87 ASP A O 1
ATOM 697 N N . GLY A 1 88 ? 13.089 -2.346 -10.567 1.00 80.81 88 GLY A N 1
ATOM 698 C CA . GLY A 1 88 ? 12.902 -1.125 -11.350 1.00 80.81 88 GLY A CA 1
ATOM 699 C C . GLY A 1 88 ? 13.260 -1.241 -12.833 1.00 80.81 88 GLY A C 1
ATOM 700 O O . GLY A 1 88 ? 12.909 -0.362 -13.611 1.00 80.81 88 GLY A O 1
ATOM 701 N N . ARG A 1 89 ? 13.907 -2.334 -13.260 1.00 82.00 89 ARG A N 1
ATOM 702 C CA . ARG A 1 89 ? 14.332 -2.529 -14.660 1.00 82.00 89 ARG A CA 1
ATOM 703 C C . ARG A 1 89 ? 13.214 -3.024 -15.567 1.00 82.00 89 ARG A C 1
ATOM 705 O O . ARG A 1 89 ? 13.290 -2.847 -16.781 1.00 82.00 89 ARG A O 1
ATOM 712 N N . VAL A 1 90 ? 12.226 -3.688 -14.981 1.00 84.19 90 VAL A N 1
ATOM 713 C CA . VAL A 1 90 ? 11.033 -4.199 -15.654 1.00 84.19 90 VAL A CA 1
ATOM 714 C C . VAL A 1 90 ? 9.819 -3.712 -14.877 1.00 84.19 90 VAL A C 1
ATOM 716 O O . VAL A 1 90 ? 9.863 -3.625 -13.645 1.00 84.19 90 VAL A O 1
ATOM 719 N N . ASP A 1 91 ? 8.749 -3.385 -15.598 1.00 88.06 91 ASP A N 1
ATOM 720 C CA . ASP A 1 91 ? 7.484 -3.048 -14.961 1.00 88.06 91 ASP A CA 1
ATOM 721 C C . ASP A 1 91 ? 6.966 -4.234 -14.133 1.00 88.06 91 ASP A C 1
ATOM 723 O O . ASP A 1 91 ? 7.093 -5.393 -14.548 1.00 88.06 91 ASP A O 1
ATOM 727 N N . PRO A 1 92 ? 6.412 -3.967 -12.943 1.00 92.88 92 PRO A N 1
ATOM 728 C CA . PRO A 1 92 ? 5.919 -5.014 -12.069 1.00 92.88 92 PRO A CA 1
ATOM 729 C C . PRO A 1 92 ? 4.712 -5.733 -12.679 1.00 92.88 92 PRO A C 1
ATOM 731 O O . PRO A 1 92 ? 3.851 -5.118 -13.305 1.00 92.88 92 PRO A O 1
ATOM 734 N N . ASP A 1 93 ? 4.617 -7.042 -12.441 1.00 94.94 93 ASP A N 1
ATOM 735 C CA . ASP A 1 93 ? 3.432 -7.832 -12.787 1.00 94.94 93 ASP A CA 1
ATOM 736 C C . ASP A 1 93 ? 2.315 -7.556 -11.766 1.00 94.94 93 ASP A C 1
ATOM 738 O O . ASP A 1 93 ? 2.193 -8.231 -10.736 1.00 94.94 93 ASP A O 1
ATOM 742 N N . LEU A 1 94 ? 1.532 -6.508 -12.037 1.00 95.94 94 LEU A N 1
ATOM 743 C CA . LEU A 1 94 ? 0.431 -6.074 -11.175 1.00 95.94 94 LEU A CA 1
ATOM 744 C C . LEU A 1 94 ? -0.712 -7.099 -11.127 1.00 95.94 94 LEU A C 1
ATOM 746 O O . LEU A 1 94 ? -1.340 -7.245 -10.082 1.00 95.94 94 LEU A O 1
ATOM 750 N N . ASP A 1 95 ? -0.920 -7.880 -12.190 1.00 96.62 95 ASP A N 1
ATOM 751 C CA . ASP A 1 95 ? -1.939 -8.937 -12.218 1.00 96.62 95 ASP A CA 1
ATOM 752 C C . ASP A 1 95 ? -1.565 -10.096 -11.280 1.00 96.62 95 ASP A C 1
ATOM 754 O O . ASP A 1 95 ? -2.416 -10.686 -10.602 1.00 96.62 95 ASP A O 1
ATOM 758 N N . ALA A 1 96 ? -0.282 -10.470 -11.235 1.00 95.75 96 ALA A N 1
ATOM 759 C CA . ALA A 1 96 ? 0.213 -11.455 -10.276 1.00 95.75 96 ALA A CA 1
ATOM 760 C C . ALA A 1 96 ? 0.178 -10.930 -8.840 1.00 95.75 96 ALA A C 1
ATOM 762 O O . ALA A 1 96 ? -0.193 -11.683 -7.934 1.00 95.75 96 ALA A O 1
ATOM 763 N N . PHE A 1 97 ? 0.528 -9.657 -8.647 1.00 97.38 97 PHE A N 1
ATOM 764 C CA . PHE A 1 97 ? 0.440 -8.984 -7.357 1.00 97.38 97 PHE A CA 1
ATOM 765 C C . PHE A 1 97 ? -0.996 -8.979 -6.819 1.00 97.38 97 PHE A C 1
ATOM 767 O O . PHE A 1 97 ? -1.231 -9.465 -5.712 1.00 97.38 97 PHE A O 1
ATOM 774 N N . GLU A 1 98 ? -1.965 -8.520 -7.618 1.00 97.44 98 GLU A N 1
ATOM 775 C CA . GLU A 1 98 ? -3.382 -8.489 -7.245 1.00 97.44 98 GLU A CA 1
ATOM 776 C C . GLU A 1 98 ? -3.898 -9.890 -6.918 1.00 97.44 98 GLU A C 1
ATOM 778 O O . GLU A 1 98 ? -4.502 -10.098 -5.868 1.00 97.44 98 GLU A O 1
ATOM 783 N N . ARG A 1 99 ? -3.617 -10.880 -7.774 1.00 97.88 99 ARG A N 1
ATOM 784 C CA . ARG A 1 99 ? -4.081 -12.261 -7.575 1.00 97.88 99 ARG A CA 1
ATOM 785 C C . ARG A 1 99 ? -3.589 -12.866 -6.263 1.00 97.88 99 ARG A C 1
ATOM 787 O O . ARG A 1 99 ? -4.323 -13.625 -5.633 1.00 97.88 99 ARG A O 1
ATOM 794 N N . GLU A 1 100 ? -2.354 -12.576 -5.867 1.00 97.81 100 GLU A N 1
ATOM 795 C CA . GLU A 1 100 ? -1.819 -13.067 -4.598 1.00 97.81 100 GLU A CA 1
ATOM 796 C C . GLU A 1 100 ? -2.341 -12.278 -3.398 1.00 97.81 100 GLU A C 1
ATOM 798 O O . GLU A 1 100 ? -2.519 -12.850 -2.322 1.00 97.81 100 GLU A O 1
ATOM 803 N N . LEU A 1 101 ? -2.604 -10.982 -3.573 1.00 97.38 101 LEU A N 1
ATOM 804 C CA . LEU A 1 101 ? -3.121 -10.128 -2.511 1.00 97.38 101 LEU A CA 1
ATOM 805 C C . LEU A 1 101 ? -4.633 -10.304 -2.293 1.00 97.38 101 LEU A C 1
ATOM 807 O O . LEU A 1 101 ? -5.112 -10.090 -1.179 1.00 97.38 101 LEU A O 1
ATOM 811 N N . ALA A 1 102 ? -5.367 -10.749 -3.317 1.00 97.56 102 ALA A N 1
ATOM 812 C CA . ALA A 1 102 ? -6.822 -10.907 -3.340 1.00 97.56 102 ALA A CA 1
ATOM 813 C C . ALA A 1 102 ? -7.428 -11.607 -2.107 1.00 97.56 102 ALA A C 1
ATOM 815 O O . ALA A 1 102 ? -8.449 -11.126 -1.618 1.00 97.56 102 ALA A O 1
ATOM 816 N N . PRO A 1 103 ? -6.831 -12.675 -1.533 1.00 97.31 103 PRO A N 1
ATOM 817 C CA . PRO A 1 103 ? -7.364 -13.317 -0.328 1.00 97.31 103 PRO A CA 1
ATOM 818 C C . PRO A 1 103 ? -7.391 -12.419 0.918 1.00 97.31 103 PRO A C 1
ATOM 820 O O . PRO A 1 103 ? -8.047 -12.766 1.897 1.00 97.31 103 PRO A O 1
ATOM 823 N N . PHE A 1 104 ? -6.657 -11.305 0.913 1.00 96.25 104 PHE A N 1
ATOM 824 C CA . PHE A 1 104 ? -6.519 -10.397 2.052 1.00 96.25 104 PHE A CA 1
ATOM 825 C C . PHE A 1 104 ? -7.240 -9.055 1.853 1.00 96.25 104 PHE A C 1
ATOM 827 O O . PHE A 1 104 ? -7.313 -8.260 2.798 1.00 96.25 104 PHE A O 1
ATOM 834 N N . LEU A 1 105 ? -7.741 -8.788 0.643 1.00 94.38 105 LEU A N 1
ATOM 835 C CA . LEU A 1 105 ? -8.466 -7.562 0.312 1.00 94.38 105 LEU A CA 1
ATOM 836 C C . LEU A 1 105 ? -9.901 -7.590 0.869 1.00 94.38 105 LEU A C 1
ATOM 838 O O . LEU A 1 105 ? -10.458 -8.659 1.127 1.00 94.38 105 LEU A O 1
ATOM 842 N N . ALA A 1 106 ? -10.471 -6.405 1.099 1.00 90.94 106 ALA A N 1
ATOM 843 C CA . ALA A 1 106 ? -11.750 -6.191 1.787 1.00 90.94 106 ALA A CA 1
ATOM 844 C C . ALA A 1 106 ? -12.771 -5.384 0.984 1.00 90.94 106 ALA A C 1
ATOM 846 O O . ALA A 1 106 ? -12.373 -4.647 0.062 1.00 90.94 106 ALA A O 1
#

pLDDT: mean 85.16, std 18.62, range [36.47, 98.38]

Sequence (106 aa):
MAGAHTKLNKLDNTETAESAKVMFEVYRVSGHDDRYRVVYYTELNEKNKEREISAAMAGESLFDGFIADAHKKDAKVVIARHLEAWDGRVDPDLDAFERELAPFLA

Secondary structure (DSSP, 8-state):
---------------SSTT-EEEEEEEEPSSSS--EEEEEGGG--TTTHHHHHHHHHTSEEEEEEEEEGGGHHHHHHHHHHHHHH--SSS---HHHHHHHHGGGB-